Protein AF-A0A090SYB8-F1 (afdb_monomer)

Nearest PDB structures (foldseek):
  2aor-assembly1_A  TM=9.836E-01  e=3.620E-07  Haemophilus influenzae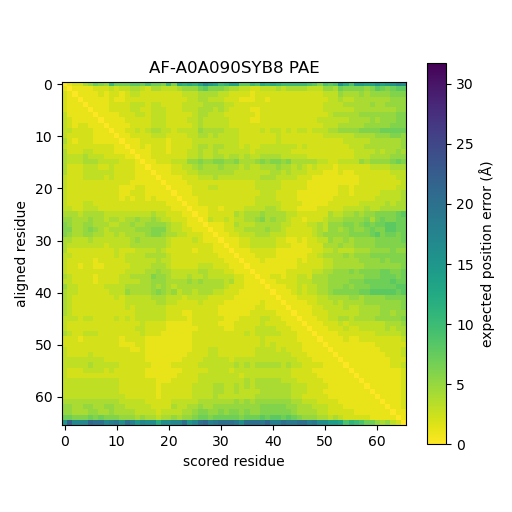
  2azo-assembly2_B  TM=9.310E-01  e=3.863E-07  Escherichia coli K-12
  9d0t-assembly1_J  TM=2.748E-01  e=5.764E+00  Saccharomyces cerevisiae
  8qyn-assembly1_L  TM=2.254E-01  e=7.005E+00  Homo sapiens
  8rvp-assembly1_X  TM=1.819E-01  e=8.514E+00  Saccharomyces cerevisiae

Structure (mmCIF, N/CA/C/O backbone):
data_AF-A0A090SYB8-F1
#
_entry.id   AF-A0A090SYB8-F1
#
loop_
_atom_site.group_PDB
_atom_site.id
_atom_site.type_symbol
_atom_site.label_atom_id
_atom_site.label_alt_id
_atom_site.label_comp_id
_atom_site.label_asym_id
_atom_site.label_entity_id
_atom_site.label_seq_id
_atom_site.pdbx_PDB_ins_code
_atom_site.Cartn_x
_atom_site.Cartn_y
_atom_site.Cartn_z
_atom_site.occupancy
_atom_site.B_iso_or_equiv
_atom_sit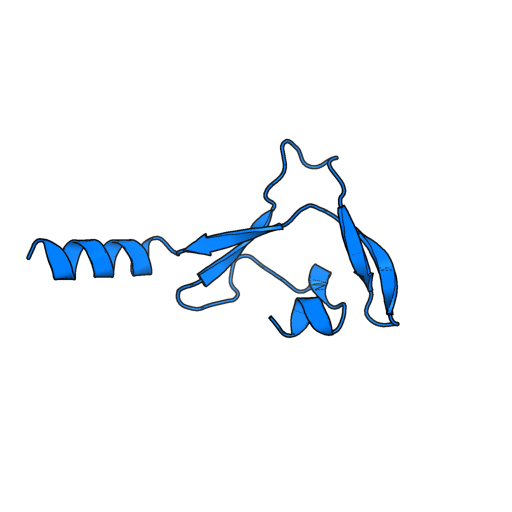e.auth_seq_id
_atom_site.auth_comp_id
_atom_site.auth_asym_id
_atom_site.auth_atom_id
_atom_site.pdbx_PDB_model_num
ATOM 1 N N . MET A 1 1 ? -8.177 -6.792 -5.507 1.00 75.56 1 MET A N 1
ATOM 2 C CA . MET A 1 1 ? -8.961 -5.646 -4.983 1.00 75.56 1 MET A CA 1
ATOM 3 C C . MET A 1 1 ? -10.040 -6.112 -4.019 1.00 75.56 1 MET A C 1
ATOM 5 O O . MET A 1 1 ? -10.441 -5.345 -3.156 1.00 75.56 1 MET A O 1
ATOM 9 N N . ASP A 1 2 ? -10.431 -7.375 -4.123 1.00 92.94 2 ASP A N 1
ATOM 10 C CA . ASP A 1 2 ? -11.525 -8.021 -3.403 1.00 92.94 2 ASP A CA 1
ATOM 11 C C . ASP A 1 2 ? -11.422 -7.845 -1.888 1.00 92.94 2 ASP A C 1
ATOM 13 O O . ASP A 1 2 ? -12.386 -7.418 -1.272 1.00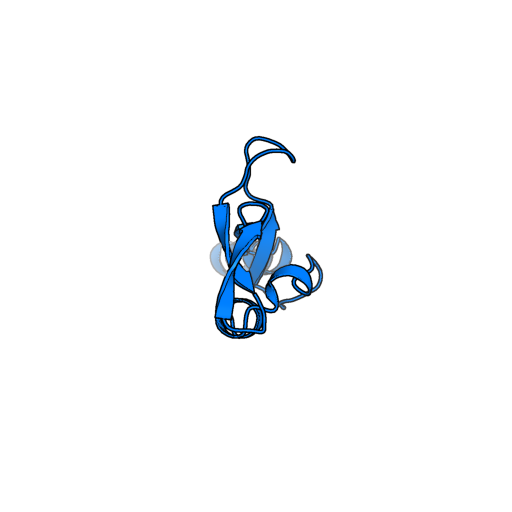 92.94 2 ASP A O 1
ATOM 17 N N . LEU A 1 3 ? -10.230 -8.004 -1.300 1.00 94.31 3 LEU A N 1
ATOM 18 C CA . LEU A 1 3 ? -10.017 -7.778 0.139 1.00 94.31 3 LEU A CA 1
ATOM 19 C C . LEU A 1 3 ? -10.400 -6.362 0.610 1.00 94.31 3 LEU A C 1
ATOM 21 O O . LEU A 1 3 ? -10.754 -6.179 1.767 1.00 94.31 3 LEU A O 1
ATOM 25 N N . ILE A 1 4 ? -10.313 -5.341 -0.249 1.00 93.94 4 ILE A N 1
ATOM 26 C CA . ILE A 1 4 ? -10.774 -3.987 0.101 1.00 93.94 4 ILE A CA 1
ATOM 27 C C . ILE A 1 4 ? -12.300 -3.926 0.030 1.00 93.94 4 ILE A C 1
ATOM 29 O O . ILE A 1 4 ? -12.928 -3.427 0.959 1.00 93.94 4 ILE A O 1
ATOM 33 N N . ALA A 1 5 ? -12.881 -4.437 -1.057 1.00 94.25 5 ALA A N 1
ATOM 34 C CA . ALA A 1 5 ? -14.321 -4.400 -1.296 1.00 94.25 5 ALA A CA 1
ATOM 35 C C . ALA A 1 5 ? -15.111 -5.230 -0.270 1.00 94.25 5 ALA A C 1
ATOM 37 O O . ALA A 1 5 ? -16.164 -4.800 0.185 1.00 94.25 5 ALA A O 1
ATOM 38 N N . LEU A 1 6 ? -14.570 -6.377 0.142 1.00 96.25 6 LEU A N 1
ATOM 39 C CA . LEU A 1 6 ? -15.138 -7.272 1.154 1.00 96.25 6 LEU A CA 1
ATOM 40 C C . LEU A 1 6 ? -14.850 -6.812 2.594 1.00 96.25 6 LEU A C 1
ATOM 42 O O . LEU A 1 6 ? -15.181 -7.509 3.547 1.00 96.25 6 LEU A O 1
ATOM 46 N N . GLY A 1 7 ? -14.201 -5.658 2.777 1.00 95.88 7 GLY A N 1
ATOM 47 C CA . GLY A 1 7 ? -13.887 -5.113 4.098 1.00 95.88 7 GLY A CA 1
ATOM 48 C C . GLY A 1 7 ? -12.810 -5.882 4.876 1.00 95.88 7 GLY A C 1
ATOM 49 O O . GLY A 1 7 ? -12.608 -5.669 6.072 1.00 95.88 7 GLY A O 1
ATOM 50 N N . GLU A 1 8 ? -12.053 -6.741 4.198 1.00 95.62 8 GLU A N 1
ATOM 51 C CA . GLU A 1 8 ? -10.945 -7.538 4.732 1.00 95.62 8 GLU A CA 1
ATOM 52 C C . GLU A 1 8 ? -9.596 -6.799 4.663 1.00 95.62 8 GLU A C 1
ATOM 54 O O . GLU A 1 8 ? -8.521 -7.395 4.555 1.00 95.62 8 GLU A O 1
ATOM 59 N N . VAL A 1 9 ? -9.618 -5.466 4.761 1.00 93.06 9 VAL A N 1
ATOM 60 C CA . VAL A 1 9 ? -8.439 -4.598 4.584 1.00 93.06 9 VAL A CA 1
ATOM 61 C C . VAL A 1 9 ? -7.267 -4.942 5.510 1.00 93.06 9 VAL A C 1
ATOM 63 O O . VAL A 1 9 ? -6.113 -4.673 5.172 1.00 93.06 9 VAL A O 1
ATOM 66 N N . ASN A 1 10 ? -7.530 -5.553 6.668 1.00 90.94 10 ASN A N 1
ATOM 67 C CA . ASN A 1 10 ? -6.505 -5.971 7.627 1.00 90.94 10 ASN A CA 1
ATOM 68 C C . ASN A 1 10 ? -5.730 -7.222 7.184 1.00 90.94 10 ASN A C 1
ATOM 70 O O . ASN A 1 10 ? -4.601 -7.405 7.631 1.00 90.94 10 ASN A O 1
ATOM 74 N N . GLN A 1 11 ? -6.281 -8.030 6.273 1.00 93.62 11 GLN A N 1
ATOM 75 C CA . GLN A 1 11 ? -5.613 -9.214 5.719 1.00 93.62 11 GLN A CA 1
ATOM 76 C C . GLN A 1 11 ? -4.592 -8.859 4.625 1.00 93.62 11 GLN A C 1
ATOM 78 O O . GLN A 1 11 ? -3.749 -9.672 4.250 1.00 93.62 11 GLN A O 1
ATOM 83 N N . ILE A 1 12 ? -4.626 -7.625 4.111 1.00 93.44 12 ILE A N 1
ATOM 84 C CA . ILE A 1 12 ? -3.714 -7.172 3.060 1.00 93.44 12 ILE A CA 1
ATOM 85 C C . ILE A 1 12 ? -2.292 -7.044 3.620 1.00 93.44 12 ILE A C 1
ATOM 87 O O . ILE A 1 12 ? -2.027 -6.201 4.489 1.00 93.44 12 ILE A O 1
ATOM 91 N N . THR A 1 13 ? -1.360 -7.807 3.044 1.00 94.06 13 THR A N 1
ATOM 92 C CA . THR A 1 13 ? 0.071 -7.772 3.377 1.00 94.06 13 THR A CA 1
ATOM 93 C C . THR A 1 13 ? 0.925 -7.340 2.183 1.00 94.06 13 THR A C 1
ATOM 95 O O . THR A 1 13 ? 0.498 -7.393 1.032 1.00 94.06 13 THR A O 1
ATOM 98 N N . ALA A 1 14 ? 2.187 -6.984 2.443 1.00 93.81 14 ALA A N 1
ATOM 99 C CA . ALA A 1 14 ? 3.173 -6.676 1.402 1.00 93.81 14 ALA A CA 1
ATOM 100 C C . ALA A 1 14 ? 3.568 -7.888 0.527 1.00 93.81 14 ALA A C 1
ATOM 102 O O . ALA A 1 14 ? 4.322 -7.731 -0.434 1.00 93.81 14 ALA A O 1
ATOM 103 N N . ARG A 1 15 ? 3.126 -9.104 0.878 1.00 93.81 15 ARG A N 1
ATOM 104 C CA . ARG A 1 15 ? 3.401 -10.327 0.108 1.00 93.81 15 ARG A CA 1
ATOM 105 C C . ARG A 1 15 ? 2.370 -10.550 -0.994 1.00 93.81 15 ARG A C 1
ATOM 107 O O . ARG A 1 15 ? 2.713 -11.128 -2.015 1.00 93.81 15 ARG A O 1
ATOM 114 N N . SER A 1 16 ? 1.152 -10.044 -0.817 1.00 91.50 16 SER A N 1
ATOM 115 C CA . SER A 1 16 ? 0.074 -10.159 -1.795 1.00 91.50 16 SER A CA 1
ATOM 116 C C . SER A 1 16 ? 0.411 -9.421 -3.098 1.00 91.50 16 SER A C 1
ATOM 118 O O . SER A 1 16 ? 0.950 -8.311 -3.065 1.00 91.50 16 SER A O 1
ATOM 120 N N . GLY A 1 17 ? 0.041 -10.031 -4.225 1.00 93.94 17 GLY A N 1
ATOM 121 C CA . GLY A 1 17 ? 0.198 -9.467 -5.565 1.00 93.94 17 GLY A CA 1
ATOM 122 C C . GLY A 1 17 ? 1.563 -9.742 -6.203 1.00 93.94 17 GLY A C 1
ATOM 123 O O . GLY A 1 17 ? 2.613 -9.570 -5.575 1.00 93.94 17 GLY A O 1
ATOM 124 N N . GLU A 1 18 ? 1.522 -10.160 -7.467 1.00 96.44 18 GLU A N 1
ATOM 125 C CA . GLU A 1 18 ? 2.679 -10.597 -8.259 1.00 96.44 18 GLU A CA 1
ATOM 126 C C . GLU A 1 18 ? 3.519 -9.426 -8.784 1.00 96.44 18 GLU A C 1
ATOM 128 O O . GLU A 1 18 ? 4.736 -9.422 -8.627 1.00 96.44 18 GLU A O 1
ATOM 133 N N . VAL A 1 19 ? 2.862 -8.398 -9.332 1.00 97.75 19 VAL A N 1
ATOM 134 C CA . VAL A 1 19 ? 3.509 -7.194 -9.895 1.00 97.75 19 VAL A CA 1
ATOM 135 C C . VAL A 1 19 ? 3.080 -5.901 -9.199 1.00 97.75 19 VAL A C 1
ATOM 137 O O . VAL A 1 19 ? 3.865 -4.961 -9.084 1.00 97.75 19 VAL A O 1
ATOM 140 N N . LEU A 1 20 ? 1.856 -5.872 -8.669 1.00 97.56 20 LEU A N 1
ATOM 141 C CA . LEU A 1 20 ? 1.259 -4.741 -7.964 1.00 97.56 20 LEU A CA 1
ATOM 142 C C . LEU A 1 20 ? 0.951 -5.150 -6.525 1.00 97.56 20 LEU A C 1
ATOM 144 O O . LEU A 1 20 ? 0.308 -6.171 -6.295 1.00 97.56 20 LEU A O 1
ATOM 148 N N . GLN A 1 21 ? 1.376 -4.344 -5.556 1.00 97.06 21 GLN A N 1
ATOM 149 C CA . GLN A 1 21 ? 1.129 -4.586 -4.136 1.00 97.06 21 GLN A CA 1
ATOM 150 C C . GLN A 1 21 ? 0.499 -3.380 -3.445 1.00 97.06 21 GLN A C 1
ATOM 152 O O . GLN A 1 21 ? 0.547 -2.254 -3.939 1.00 97.06 21 GLN A O 1
ATOM 157 N N . ILE A 1 22 ? -0.060 -3.623 -2.260 1.00 95.94 22 ILE A N 1
ATOM 158 C CA . ILE A 1 22 ? -0.671 -2.596 -1.418 1.00 95.94 22 ILE A CA 1
ATOM 159 C C . ILE A 1 22 ? 0.146 -2.450 -0.136 1.00 95.94 22 ILE A C 1
ATOM 161 O O . ILE A 1 22 ? 0.421 -3.430 0.559 1.00 95.94 22 ILE A O 1
ATOM 165 N N . ARG A 1 23 ? 0.538 -1.217 0.192 1.00 95.12 23 ARG A N 1
ATOM 166 C CA . ARG A 1 23 ? 1.387 -0.890 1.352 1.00 95.12 23 ARG A CA 1
ATOM 167 C C . ARG A 1 23 ? 0.856 0.347 2.077 1.00 95.12 23 ARG A C 1
ATOM 169 O O . ARG A 1 23 ? 0.125 1.121 1.462 1.00 95.12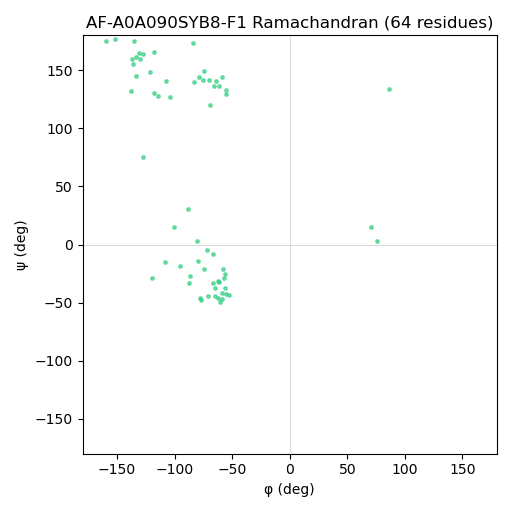 23 ARG A O 1
ATOM 176 N N . PRO A 1 24 ? 1.214 0.574 3.354 1.00 95.12 24 PRO A N 1
ATOM 177 C CA . PRO A 1 24 ? 0.923 1.844 4.015 1.00 95.12 24 PRO A CA 1
ATOM 178 C C . PRO A 1 24 ? 1.494 3.032 3.222 1.00 95.12 24 PRO A C 1
ATOM 180 O O . PRO A 1 24 ? 2.673 3.026 2.872 1.00 95.12 24 PRO A O 1
ATOM 183 N N . LYS A 1 25 ? 0.668 4.051 2.963 1.00 95.94 25 LYS A N 1
ATOM 184 C CA . LYS A 1 25 ? 1.050 5.321 2.322 1.00 95.94 25 LYS A CA 1
ATOM 185 C C . LYS A 1 25 ? 0.580 6.467 3.208 1.00 95.94 25 LYS A C 1
ATOM 187 O O . LYS A 1 25 ? -0.412 7.131 2.932 1.00 95.94 25 LYS A O 1
ATOM 192 N N . ALA A 1 26 ? 1.294 6.678 4.301 1.00 95.31 26 ALA A N 1
ATOM 193 C CA . ALA A 1 26 ? 0.948 7.675 5.300 1.00 95.31 26 ALA A CA 1
ATOM 194 C C . ALA A 1 26 ? 2.185 8.455 5.742 1.00 95.31 26 ALA A C 1
ATOM 196 O O . ALA A 1 26 ? 3.297 7.937 5.665 1.00 95.31 26 ALA A O 1
ATOM 197 N N . ALA A 1 27 ? 1.979 9.677 6.240 1.00 94.69 27 ALA A N 1
ATOM 198 C CA . ALA A 1 27 ? 3.053 10.471 6.839 1.00 94.69 27 ALA A CA 1
ATOM 199 C C . ALA A 1 27 ? 3.662 9.781 8.072 1.00 94.69 27 ALA A C 1
ATOM 201 O O . ALA A 1 27 ? 4.846 9.925 8.351 1.00 94.69 27 ALA A O 1
ATOM 202 N N . ASN A 1 28 ? 2.850 9.030 8.821 1.00 95.19 28 ASN A N 1
ATOM 203 C CA . ASN A 1 28 ? 3.269 8.264 9.990 1.00 95.19 28 ASN A CA 1
ATOM 204 C C . ASN A 1 28 ? 2.250 7.153 10.304 1.00 95.19 28 ASN A C 1
ATOM 206 O O . ASN A 1 28 ? 1.181 7.077 9.696 1.00 95.19 28 ASN A O 1
ATOM 210 N N . SER A 1 29 ? 2.562 6.309 11.290 1.00 91.44 29 SER A N 1
ATOM 211 C CA . SER A 1 29 ? 1.707 5.198 11.739 1.00 91.44 29 SER A CA 1
ATOM 212 C C . SER A 1 29 ? 0.454 5.624 12.521 1.00 91.44 29 SER A C 1
ATOM 214 O O . SER A 1 29 ? -0.373 4.779 12.868 1.00 91.44 29 SER A O 1
ATOM 216 N N . ARG A 1 30 ? 0.291 6.920 12.810 1.00 95.00 30 ARG A N 1
ATOM 217 C CA . ARG A 1 30 ? -0.876 7.465 13.520 1.00 95.00 30 ARG A CA 1
ATOM 218 C C . ARG A 1 30 ? -1.940 8.002 12.568 1.00 95.00 30 ARG A C 1
ATOM 220 O O . ARG A 1 30 ? -3.084 8.141 12.986 1.00 95.00 30 ARG A O 1
ATOM 227 N N . ALA A 1 31 ? -1.591 8.275 11.310 1.00 96.69 31 ALA A N 1
ATOM 228 C CA . ALA A 1 31 ? -2.538 8.737 10.302 1.00 96.69 31 ALA A CA 1
ATOM 229 C C . ALA A 1 31 ? -3.673 7.723 10.101 1.00 96.69 31 ALA A C 1
ATOM 231 O O . ALA A 1 31 ? -3.456 6.510 10.150 1.00 96.69 31 ALA A O 1
ATOM 232 N N . LYS A 1 32 ? -4.886 8.218 9.844 1.00 96.88 32 LYS A N 1
ATOM 233 C CA . LYS A 1 32 ? -6.074 7.386 9.645 1.00 96.88 32 LYS A CA 1
ATOM 234 C C . LYS A 1 32 ? -6.854 7.835 8.420 1.00 96.88 32 LYS A C 1
ATOM 236 O O . LYS A 1 32 ? -6.938 9.025 8.142 1.00 96.88 32 LYS A O 1
ATOM 241 N N . THR A 1 33 ? -7.444 6.870 7.730 1.00 96.31 33 THR A N 1
ATOM 242 C CA . THR A 1 33 ? -8.441 7.079 6.678 1.00 96.31 33 THR A CA 1
ATOM 243 C C . THR A 1 33 ? -9.644 6.170 6.918 1.00 96.31 33 THR A C 1
ATOM 245 O O . THR A 1 33 ? -9.573 5.246 7.735 1.00 96.31 33 THR A O 1
ATOM 248 N N . GLU A 1 34 ? -10.747 6.453 6.237 1.00 97.06 34 GLU A N 1
ATOM 249 C CA . GLU A 1 34 ? -11.967 5.647 6.279 1.00 97.06 34 GLU A CA 1
ATOM 250 C C . GLU A 1 34 ? -11.843 4.413 5.391 1.00 97.06 34 GLU A C 1
ATOM 252 O O . GLU A 1 34 ? -11.204 4.437 4.339 1.00 97.06 34 GLU A O 1
ATOM 257 N N . ALA A 1 35 ? -12.441 3.322 5.852 1.00 95.81 35 ALA A N 1
ATOM 258 C CA . ALA A 1 35 ? -12.617 2.079 5.120 1.00 95.81 35 ALA A CA 1
ATOM 259 C C . ALA A 1 35 ? -13.881 1.376 5.634 1.00 95.81 35 ALA A C 1
ATOM 261 O O . ALA A 1 35 ? -14.500 1.830 6.597 1.00 95.81 35 ALA A O 1
ATOM 262 N N . TYR A 1 36 ? -14.222 0.245 5.028 1.00 96.62 36 TYR A N 1
ATOM 263 C CA . TYR A 1 36 ? -15.289 -0.631 5.501 1.00 96.62 36 TYR A CA 1
ATOM 264 C C . TYR A 1 36 ? -14.695 -1.897 6.119 1.00 96.62 36 TYR A C 1
ATOM 266 O O . TYR A 1 36 ? -13.681 -2.408 5.642 1.00 96.62 36 TYR A O 1
ATOM 274 N N . GLY A 1 37 ? -15.290 -2.358 7.218 1.00 95.94 37 GLY A N 1
ATOM 275 C CA . GLY A 1 37 ? -15.000 -3.659 7.815 1.00 95.94 37 GLY A CA 1
ATOM 276 C C . GLY A 1 37 ? -15.791 -4.782 7.144 1.00 95.94 37 GLY A C 1
ATOM 277 O O . GLY A 1 37 ? -16.672 -4.527 6.325 1.00 95.94 37 GLY A O 1
ATOM 278 N N . SER A 1 38 ? -15.506 -6.027 7.524 1.00 95.81 38 SER A N 1
ATOM 279 C CA . SER A 1 38 ? -16.133 -7.229 6.948 1.00 95.81 38 SER A CA 1
ATOM 280 C C . SER A 1 38 ? -17.660 -7.276 7.069 1.00 95.81 38 SER A C 1
ATOM 282 O O . SER A 1 38 ? -18.306 -7.980 6.304 1.00 95.81 38 SER A O 1
ATOM 284 N N . ASN A 1 39 ? -18.251 -6.524 8.004 1.00 96.06 39 ASN A N 1
ATOM 285 C CA . ASN A 1 39 ? -19.703 -6.455 8.192 1.00 96.06 39 ASN A CA 1
ATOM 286 C C . ASN A 1 39 ? -20.303 -5.186 7.551 1.00 96.06 39 ASN A C 1
ATOM 288 O O . ASN A 1 39 ? -21.420 -4.799 7.883 1.00 96.06 39 ASN A O 1
ATOM 292 N N . GLY A 1 40 ? -19.555 -4.496 6.682 1.00 94.69 40 GLY A N 1
ATOM 293 C CA . GLY A 1 40 ? -19.986 -3.268 6.005 1.00 94.69 40 GLY A CA 1
ATOM 294 C C . GLY A 1 40 ? -19.987 -2.011 6.882 1.00 94.69 40 GLY A C 1
ATOM 295 O O . GLY A 1 40 ? -20.365 -0.938 6.422 1.00 94.69 40 GLY A O 1
ATOM 296 N N . GLN A 1 41 ? -19.547 -2.104 8.137 1.00 97.06 41 GLN A N 1
ATOM 297 C CA . GLN A 1 41 ? -19.465 -0.965 9.045 1.00 97.06 41 GLN A CA 1
ATOM 298 C C . GLN A 1 41 ? -18.275 -0.055 8.695 1.00 97.06 41 GLN A C 1
ATOM 300 O O . GLN A 1 41 ? -17.189 -0.566 8.393 1.00 97.06 41 GLN A O 1
ATOM 305 N N . PRO A 1 42 ? -18.417 1.279 8.787 1.00 97.12 42 PRO A N 1
ATOM 306 C CA . PRO A 1 42 ? -17.286 2.189 8.661 1.00 97.12 42 PRO A CA 1
ATOM 307 C C . PRO A 1 42 ? -16.241 1.942 9.756 1.00 97.12 42 PRO A C 1
ATOM 309 O O . PRO A 1 42 ? -16.571 1.796 10.933 1.00 97.12 42 PRO A O 1
ATOM 312 N N . ILE A 1 43 ? -14.965 1.936 9.376 1.00 97.19 43 ILE A N 1
ATOM 313 C CA . ILE A 1 43 ? -13.818 1.808 10.280 1.00 97.19 43 ILE A CA 1
ATOM 314 C C . ILE A 1 43 ? -12.742 2.844 9.938 1.00 97.19 43 ILE A C 1
ATOM 316 O O . ILE A 1 43 ? -12.681 3.369 8.826 1.00 97.19 43 ILE A O 1
ATOM 320 N N . LYS A 1 44 ? -11.837 3.110 10.887 1.00 96.75 44 LYS A N 1
ATOM 321 C CA . LYS A 1 44 ? -10.614 3.891 10.645 1.00 96.75 44 LYS A CA 1
ATOM 322 C C . LYS A 1 44 ? -9.412 2.954 10.560 1.00 96.75 44 LYS A C 1
ATOM 324 O O . LYS A 1 44 ? -9.149 2.183 11.480 1.00 96.75 44 LYS A O 1
ATOM 329 N N . THR A 1 45 ? -8.636 3.054 9.487 1.00 95.25 45 THR A N 1
ATOM 330 C CA . THR A 1 45 ? -7.424 2.246 9.271 1.00 95.25 45 THR A CA 1
ATOM 331 C C . THR A 1 45 ? -6.268 3.105 8.757 1.00 95.25 45 THR A C 1
ATOM 333 O O . THR A 1 45 ? -6.430 4.304 8.536 1.00 95.25 45 THR A O 1
ATOM 336 N N . LEU A 1 46 ? -5.073 2.527 8.618 1.00 95.25 46 LEU A N 1
ATOM 337 C CA . LEU A 1 46 ? -3.938 3.218 8.001 1.00 95.25 46 LEU A CA 1
ATOM 338 C C . LEU A 1 46 ? -4.232 3.489 6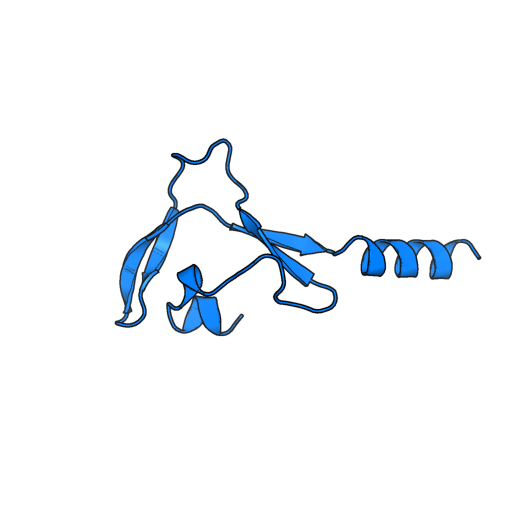.518 1.00 95.25 46 LEU A C 1
ATOM 340 O O . LEU A 1 46 ? -4.668 2.568 5.825 1.00 95.25 46 LEU A O 1
ATOM 344 N N . PRO A 1 47 ? -3.931 4.692 6.000 1.00 96.31 47 PRO A N 1
ATOM 345 C CA . PRO A 1 47 ? -3.933 4.936 4.566 1.00 96.31 47 PRO A CA 1
ATOM 346 C C . PRO A 1 47 ? -3.011 3.951 3.846 1.00 96.31 47 PRO A C 1
ATOM 348 O O . PRO A 1 47 ? -1.868 3.727 4.260 1.00 96.31 47 PRO A O 1
ATOM 351 N N . ARG A 1 48 ? -3.507 3.360 2.762 1.00 95.38 48 ARG A N 1
ATOM 352 C CA . ARG A 1 48 ? -2.769 2.411 1.927 1.00 95.38 48 ARG A CA 1
ATOM 353 C C . ARG A 1 48 ? -2.706 2.933 0.497 1.00 95.38 48 ARG A C 1
ATOM 355 O O . ARG A 1 48 ? -3.619 3.614 0.047 1.00 95.38 48 ARG A O 1
ATOM 362 N N . GLY A 1 49 ? -1.626 2.609 -0.200 1.00 95.75 49 GLY A N 1
ATOM 363 C CA . GLY A 1 49 ? -1.415 2.952 -1.601 1.00 95.75 49 GLY A CA 1
ATOM 364 C C . GLY A 1 49 ? -0.998 1.733 -2.411 1.00 95.75 49 GLY A C 1
ATOM 365 O O . GLY A 1 49 ? -0.510 0.743 -1.855 1.00 95.75 49 GLY A O 1
ATOM 366 N N . PHE A 1 50 ? -1.196 1.828 -3.720 1.00 97.38 50 PHE A N 1
ATOM 367 C CA . PHE A 1 50 ? -0.687 0.869 -4.688 1.00 97.38 50 PHE A CA 1
ATOM 368 C C . PHE A 1 50 ? 0.767 1.177 -5.039 1.00 97.38 50 PHE A C 1
ATOM 370 O O . PHE A 1 50 ? 1.145 2.335 -5.200 1.00 97.38 50 PHE A O 1
ATOM 377 N N . TYR A 1 51 ? 1.568 0.124 -5.165 1.00 97.88 51 TYR A N 1
ATOM 378 C CA . TYR A 1 51 ? 2.977 0.198 -5.523 1.00 97.88 51 TYR A CA 1
ATOM 379 C C . TYR A 1 51 ? 3.309 -0.908 -6.515 1.00 97.88 51 TYR A C 1
ATOM 381 O O . TYR A 1 51 ? 2.973 -2.073 -6.281 1.00 97.88 51 TYR A O 1
ATOM 389 N N . LEU A 1 52 ? 4.000 -0.552 -7.595 1.00 98.38 52 LEU A N 1
ATOM 390 C CA . LEU A 1 52 ? 4.629 -1.532 -8.472 1.00 98.38 52 LEU A CA 1
ATOM 391 C C . LEU A 1 52 ? 5.817 -2.166 -7.748 1.00 98.38 52 LEU A C 1
ATOM 393 O O . LEU A 1 52 ? 6.546 -1.500 -7.008 1.00 98.38 52 LEU A O 1
ATOM 397 N N . ARG A 1 53 ? 6.004 -3.468 -7.941 1.00 98.06 53 ARG A N 1
ATOM 398 C CA . ARG A 1 53 ? 7.182 -4.174 -7.443 1.00 98.06 53 ARG A CA 1
ATOM 399 C C . ARG A 1 53 ? 8.398 -3.839 -8.297 1.00 98.06 53 ARG A C 1
ATOM 401 O O . ARG A 1 53 ? 8.287 -3.666 -9.506 1.00 98.06 53 ARG A O 1
ATOM 408 N N . ALA A 1 54 ? 9.564 -3.851 -7.653 1.00 97.88 54 ALA A N 1
ATOM 409 C CA . ALA A 1 54 ? 10.842 -3.615 -8.315 1.00 97.88 54 ALA A CA 1
ATOM 410 C C . ALA A 1 54 ? 11.092 -4.588 -9.480 1.00 97.88 54 ALA A C 1
ATOM 412 O O . ALA A 1 54 ? 11.598 -4.165 -10.510 1.00 97.88 54 ALA A O 1
ATOM 413 N N . SER A 1 55 ? 10.681 -5.857 -9.346 1.00 97.94 55 SER A N 1
ATOM 414 C CA . SER A 1 55 ? 10.768 -6.856 -10.422 1.00 97.94 55 SER A CA 1
ATOM 415 C C . SER A 1 55 ? 9.998 -6.436 -11.675 1.00 97.94 55 SER A C 1
ATOM 417 O O . SER A 1 55 ? 10.503 -6.575 -12.781 1.00 97.94 55 SER A O 1
ATOM 419 N N . PHE A 1 56 ? 8.802 -5.868 -11.508 1.00 98.56 56 PHE A N 1
ATOM 420 C CA . PHE A 1 56 ? 7.982 -5.413 -12.626 1.00 98.56 56 PHE A CA 1
ATOM 421 C C . PHE A 1 56 ? 8.564 -4.166 -13.296 1.00 98.56 56 PHE A C 1
ATOM 423 O O . PHE A 1 56 ? 8.653 -4.105 -14.518 1.00 98.56 56 PHE A O 1
ATOM 430 N N . THR A 1 57 ? 9.013 -3.179 -12.516 1.00 98.44 57 THR A N 1
ATOM 431 C CA . THR A 1 57 ? 9.683 -2.003 -13.092 1.00 98.44 57 THR A CA 1
ATOM 432 C C . THR A 1 57 ? 11.025 -2.357 -13.731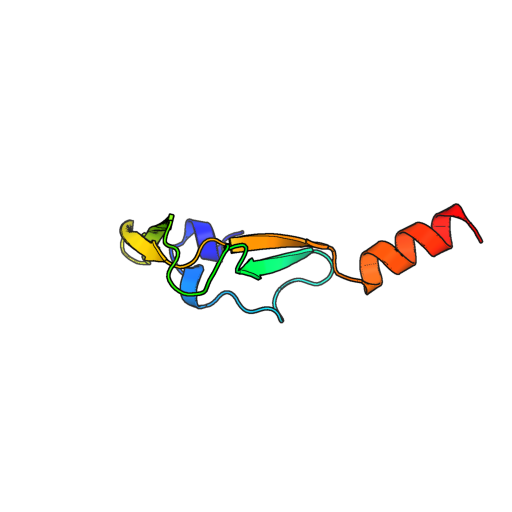 1.00 98.44 57 THR A C 1
ATOM 434 O O . THR A 1 57 ? 11.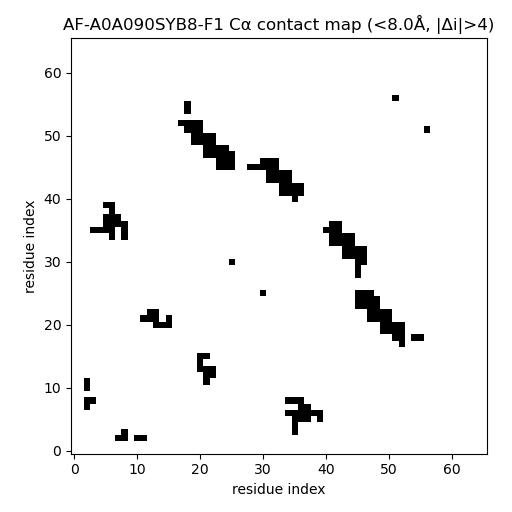377 -1.760 -14.740 1.00 98.44 57 THR A O 1
ATOM 437 N N . GLY A 1 58 ? 11.750 -3.338 -13.183 1.00 98.44 58 GLY A N 1
ATOM 438 C CA . GLY A 1 58 ? 12.979 -3.873 -13.772 1.00 98.44 58 GLY A CA 1
ATOM 439 C C . GLY A 1 58 ? 12.723 -4.480 -15.148 1.00 98.44 58 GLY A C 1
ATOM 440 O O . GLY A 1 58 ? 13.356 -4.065 -16.110 1.00 98.44 58 GLY A O 1
ATOM 441 N N . TYR A 1 59 ? 11.707 -5.340 -15.263 1.00 98.44 59 TYR A N 1
ATOM 442 C CA . TYR A 1 59 ? 11.271 -5.901 -16.544 1.00 98.44 59 TYR A CA 1
ATOM 443 C C . TYR A 1 59 ? 10.935 -4.824 -17.592 1.00 98.44 59 TYR A C 1
ATOM 445 O O . TYR A 1 59 ? 11.330 -4.947 -18.749 1.00 98.44 59 TYR A O 1
ATOM 453 N N . ILE A 1 60 ? 10.240 -3.746 -17.202 1.00 98.44 60 ILE A N 1
ATOM 454 C CA . ILE A 1 60 ? 9.923 -2.637 -18.121 1.00 98.44 60 ILE A CA 1
ATOM 455 C C . ILE A 1 60 ? 11.200 -1.960 -18.630 1.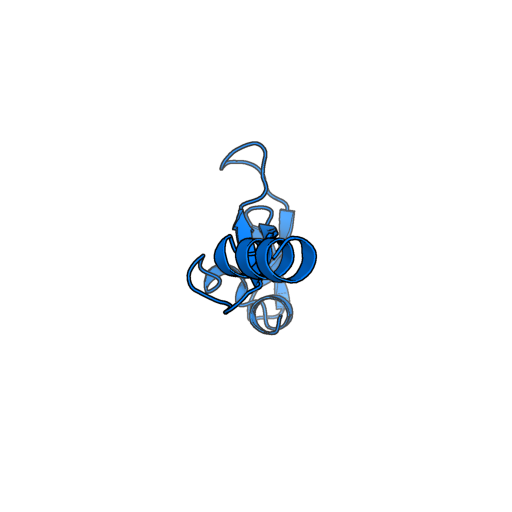00 98.44 60 ILE A C 1
ATOM 457 O O . ILE A 1 60 ? 11.313 -1.687 -19.823 1.00 98.44 60 ILE A O 1
ATOM 461 N N . LEU A 1 61 ? 12.147 -1.675 -17.733 1.00 98.50 61 LEU A N 1
ATOM 462 C CA . LEU A 1 61 ? 13.406 -1.027 -18.099 1.00 98.50 61 LEU A CA 1
ATOM 463 C C . LEU A 1 61 ? 14.250 -1.926 -19.009 1.00 98.50 61 LEU A C 1
ATOM 465 O O . LEU A 1 61 ? 14.750 -1.446 -20.020 1.00 98.50 61 LEU A O 1
ATOM 469 N N . GLU A 1 62 ? 14.358 -3.217 -18.692 1.00 98.50 62 GLU A N 1
ATOM 470 C CA . GLU A 1 62 ? 15.046 -4.203 -19.535 1.00 98.50 62 GLU A CA 1
ATOM 471 C C . GLU A 1 62 ? 14.414 -4.274 -20.926 1.00 98.50 62 GLU A C 1
ATOM 473 O O . GLU A 1 62 ? 15.119 -4.171 -21.918 1.00 98.50 62 GLU A O 1
ATOM 478 N N . THR A 1 63 ? 13.083 -4.347 -21.009 1.00 98.19 63 THR A N 1
ATOM 479 C CA . THR A 1 63 ? 12.364 -4.423 -22.292 1.00 98.19 63 THR A CA 1
ATOM 480 C C . THR A 1 63 ? 12.569 -3.180 -23.166 1.00 98.19 63 THR A C 1
ATOM 482 O O . THR A 1 63 ? 12.508 -3.275 -24.387 1.00 98.19 63 THR A O 1
ATOM 485 N N . TYR A 1 64 ? 12.754 -2.001 -22.563 1.00 98.19 64 TYR A N 1
ATOM 486 C CA . TYR A 1 64 ? 12.892 -0.749 -23.312 1.00 98.19 64 TYR A CA 1
ATOM 487 C C . TYR A 1 64 ? 14.338 -0.445 -23.734 1.00 98.19 64 TYR A C 1
ATOM 489 O O . TYR A 1 64 ? 14.544 0.190 -24.766 1.00 98.19 64 TYR A O 1
ATOM 497 N N . PHE A 1 65 ? 15.329 -0.840 -22.928 1.00 97.56 65 PHE A N 1
ATOM 498 C CA . PHE A 1 65 ? 16.730 -0.451 -23.129 1.00 97.56 65 PHE A CA 1
ATOM 499 C C . PHE A 1 65 ? 17.661 -1.575 -23.614 1.00 97.56 65 PHE A C 1
ATOM 501 O O . PHE A 1 65 ? 18.775 -1.248 -24.028 1.00 97.56 65 PHE A O 1
ATOM 508 N N . ALA A 1 66 ? 17.261 -2.849 -23.534 1.00 81.56 66 ALA A N 1
ATOM 509 C CA . ALA A 1 66 ? 18.037 -3.993 -24.033 1.00 81.56 66 ALA A CA 1
ATOM 510 C C . ALA A 1 66 ? 17.623 -4.380 -25.459 1.00 81.56 66 ALA A C 1
ATOM 512 O O . ALA A 1 66 ? 18.530 -4.768 -26.230 1.00 81.56 66 ALA A O 1
#

Secondary structure (DSSP, 8-state):
-HHHHTT-GGG--TT--SSEEEEE-SSSTT--EEEE-TTS-EEEE--EEEEE-HHHHHHHHHHHH-

Radius of gyration: 14.9 Å; Cα contacts (8 Å, |Δi|>4): 90; chains: 1; bounding box: 38×21×38 Å

Mean predicted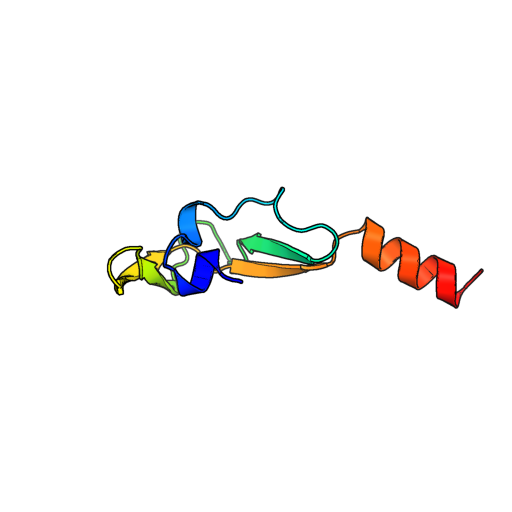 aligned error: 3.02 Å

pLDDT: mean 95.45, std 3.55, range [75.56, 98.56]

Organism: NCBI:txid990268

Solvent-accessible surface area (backbone atoms only — not comparable to full-atom values): 4022 Å² total; per-residue (Å²): 112,60,49,55,79,55,14,39,56,85,75,67,42,79,76,46,59,93,45,52,28,50,44,81,57,57,100,48,96,82,48,70,35,82,47,44,33,69,85,70,44,82,41,80,42,71,35,66,39,80,42,76,36,69,70,48,56,47,51,52,50,48,73,74,76,110

Sequence (66 aa):
MDLIALGEVNQITARSGEVLQIRPKAANSRAKTEAYGSNGQPIKTLPRGFYLRASFTGYILETYFA

Foldseek 3Di:
DVCQVQQVVVPFDQVPDDFKGKDADDPDLPDWDWGAHNVRDIDIDGHIDMDTDPVNVVVVCVVVPD

InterPro domains:
  IPR011335 Restriction endonuclease type II-like [SSF52980] (1-65)
  IPR037057 DNA mismatch repair MutH/Type II restriction endonuclease superfamily [G3DSA:3.40.600.10] (1-66)